Protein AF-A0A7W0QZD6-F1 (afdb_monomer_lite)

pLDDT: mean 83.09, std 19.54, range [37.81, 97.25]

Sequence (110 aa):
MTAAEAVIDPWIPSDVSHREWAILAARFLQLTATMRRYLVQLTTLLAPRSVDVADGTLRQLARWLTDTTAVTTVADIGRSDIEDYKVWLAAQPGSKAPTLAKARSGNGCG

Foldseek 3Di:
DDDPPPPQPQQDDDPVLVVLLVVLCVQQVQASVVLVVVLVVVSVVDRNVVSRVSSVVSSLLSVCCVVPHPDRHPVPDDPVSVVVSVVVLVPDPPSPDPPPPPPPPPDDDD

Radius of gyration: 18.84 Å; chains: 1; bounding box: 47×59×39 Å

Secondary structure (DSSP, 8-state):
--------------HHHHHHHHHHHTT-HHHHHHHHHHHHHHTTTS-HHHHHHHHHHHHHHHHHHHHH----SGGG--HHHHHHHHHHHHHSTT----------------

Structure (mmCIF, N/CA/C/O backbone):
data_AF-A0A7W0QZD6-F1
#
_entry.id   AF-A0A7W0QZD6-F1
#
loop_
_atom_site.group_PDB
_atom_site.id
_atom_site.type_symbol
_atom_site.label_atom_id
_atom_site.label_alt_id
_atom_site.label_comp_id
_atom_site.label_asym_id
_atom_site.label_entity_id
_atom_site.label_seq_id
_atom_site.pdbx_PDB_ins_code
_atom_site.Cartn_x
_atom_site.Cartn_y
_atom_site.Cartn_z
_atom_site.occupancy
_atom_site.B_iso_or_equiv
_atom_site.auth_seq_id
_atom_site.auth_comp_id
_atom_site.auth_asym_id
_atom_site.auth_atom_id
_atom_site.pdbx_PDB_model_num
ATOM 1 N N . MET A 1 1 ? 39.124 -3.776 -23.904 1.00 37.94 1 MET A N 1
ATOM 2 C CA . MET A 1 1 ? 38.157 -4.284 -22.907 1.00 37.94 1 MET A CA 1
ATOM 3 C C . MET A 1 1 ? 36.925 -3.402 -22.977 1.00 37.94 1 MET A C 1
ATOM 5 O O . MET A 1 1 ? 36.911 -2.347 -22.363 1.00 37.94 1 MET A O 1
ATOM 9 N N . THR A 1 2 ? 35.945 -3.781 -23.795 1.00 37.81 2 THR A N 1
ATOM 10 C CA . THR A 1 2 ? 34.672 -3.060 -23.901 1.00 37.81 2 THR A CA 1
ATOM 11 C C . THR A 1 2 ? 33.722 -3.711 -22.911 1.00 37.81 2 THR A C 1
ATOM 13 O O . THR A 1 2 ? 33.293 -4.842 -23.129 1.00 37.81 2 THR A O 1
ATOM 16 N N . ALA A 1 3 ? 33.469 -3.047 -21.784 1.00 45.03 3 ALA A N 1
ATOM 17 C CA . ALA A 1 3 ? 32.351 -3.421 -20.935 1.00 45.03 3 ALA A CA 1
ATOM 18 C C . ALA A 1 3 ? 31.087 -3.182 -21.764 1.00 45.03 3 ALA A C 1
ATOM 20 O O . ALA A 1 3 ? 30.851 -2.061 -22.209 1.00 45.03 3 ALA A O 1
ATOM 21 N N . ALA A 1 4 ? 30.339 -4.248 -22.044 1.00 49.06 4 ALA A N 1
ATOM 22 C CA . ALA A 1 4 ? 29.004 -4.123 -22.593 1.00 49.06 4 ALA A CA 1
ATOM 23 C C . ALA A 1 4 ? 28.211 -3.244 -21.623 1.00 49.06 4 ALA A C 1
ATOM 25 O O . ALA A 1 4 ? 27.981 -3.633 -20.478 1.00 49.06 4 ALA A O 1
ATOM 26 N N . GLU A 1 5 ? 27.890 -2.034 -22.066 1.00 49.03 5 GLU A N 1
ATOM 27 C CA . GLU A 1 5 ? 26.980 -1.129 -21.389 1.00 49.03 5 GLU A CA 1
ATOM 28 C C . GLU A 1 5 ? 25.669 -1.897 -21.236 1.00 49.03 5 GLU A C 1
ATOM 30 O O . GLU A 1 5 ? 24.974 -2.172 -22.215 1.00 49.03 5 GLU A O 1
ATOM 35 N N . ALA A 1 6 ? 25.416 -2.398 -20.025 1.00 59.38 6 ALA A N 1
ATOM 36 C CA . ALA A 1 6 ? 24.182 -3.093 -19.728 1.00 59.38 6 ALA A CA 1
ATOM 37 C C . ALA A 1 6 ? 23.065 -2.106 -20.048 1.00 59.38 6 ALA A C 1
ATOM 39 O O . ALA A 1 6 ? 22.981 -1.057 -19.416 1.00 59.38 6 ALA A O 1
ATOM 40 N N . VAL A 1 7 ? 22.264 -2.410 -21.068 1.00 57.03 7 VAL A N 1
ATOM 41 C CA . VAL A 1 7 ? 21.071 -1.637 -21.401 1.00 57.03 7 VAL A CA 1
ATOM 42 C C . VAL A 1 7 ? 20.209 -1.638 -20.144 1.00 57.03 7 VAL A C 1
ATOM 44 O O . VAL A 1 7 ? 19.626 -2.661 -19.782 1.00 57.03 7 VAL A O 1
ATOM 47 N N . ILE A 1 8 ? 20.227 -0.521 -19.418 1.00 63.03 8 ILE A N 1
ATOM 48 C CA . ILE A 1 8 ? 19.462 -0.354 -18.190 1.00 63.03 8 ILE A CA 1
ATOM 49 C C . ILE A 1 8 ? 18.041 -0.074 -18.652 1.00 63.03 8 ILE A C 1
ATOM 51 O O . ILE A 1 8 ? 17.677 1.074 -18.888 1.00 63.03 8 ILE A O 1
ATOM 55 N N . ASP A 1 9 ? 17.273 -1.137 -18.880 1.00 70.25 9 ASP A N 1
ATOM 56 C CA . ASP A 1 9 ? 15.852 -0.998 -19.163 1.00 70.25 9 ASP A CA 1
ATOM 57 C C . ASP A 1 9 ? 15.207 -0.322 -17.944 1.00 70.25 9 ASP A C 1
ATOM 59 O O . ASP A 1 9 ? 15.300 -0.855 -16.831 1.00 70.25 9 ASP A O 1
ATOM 63 N N . PRO A 1 10 ? 14.664 0.896 -18.084 1.00 80.94 10 PRO A N 1
ATOM 64 C CA . PRO A 1 10 ? 14.091 1.596 -16.953 1.00 80.94 10 PRO A CA 1
ATOM 65 C C . PRO A 1 10 ? 12.853 0.836 -16.486 1.00 80.94 10 PRO A C 1
ATOM 67 O O . PRO A 1 10 ? 12.001 0.452 -17.283 1.00 80.94 10 PRO A O 1
ATOM 70 N N . TRP A 1 11 ? 12.721 0.648 -15.175 1.00 90.38 11 TRP A N 1
ATOM 71 C CA . TRP A 1 11 ? 11.486 0.106 -14.626 1.00 90.38 11 TRP A CA 1
ATOM 72 C C . TRP A 1 11 ? 10.328 1.086 -14.866 1.00 90.38 11 TRP A C 1
ATOM 74 O O . TRP A 1 11 ? 10.364 2.227 -14.397 1.00 90.38 11 TRP A O 1
ATOM 84 N N . ILE A 1 12 ? 9.299 0.629 -15.581 1.00 90.06 12 ILE A N 1
ATOM 85 C CA . ILE A 1 12 ? 8.088 1.396 -15.881 1.00 90.06 12 ILE A CA 1
A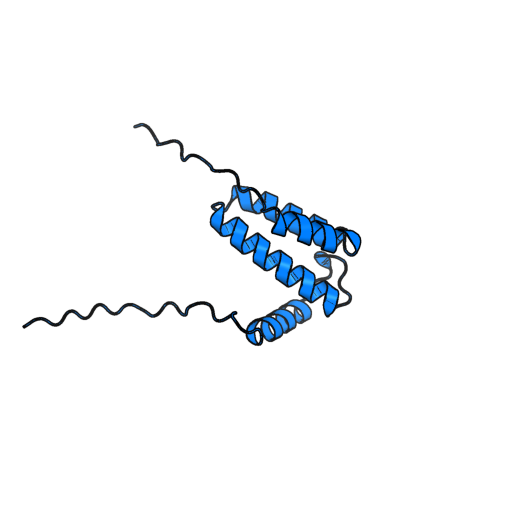TOM 86 C C . ILE A 1 12 ? 6.893 0.676 -15.236 1.00 90.06 12 ILE A C 1
ATOM 88 O O . ILE A 1 12 ? 6.612 -0.468 -15.596 1.00 90.06 12 ILE A O 1
ATOM 92 N N . PRO A 1 13 ? 6.156 1.321 -14.309 1.00 90.06 13 PRO A N 1
ATOM 93 C CA . PRO A 1 13 ? 4.949 0.736 -13.738 1.00 90.06 13 PRO A CA 1
ATOM 94 C C . PRO A 1 13 ? 3.901 0.450 -14.820 1.00 90.06 13 PRO A C 1
ATOM 96 O O . PRO A 1 13 ? 3.629 1.302 -15.663 1.00 90.06 13 PRO A O 1
ATOM 99 N N . SER A 1 14 ? 3.251 -0.713 -14.747 1.00 93.00 14 SER A N 1
ATOM 100 C CA . SER A 1 14 ? 2.107 -1.027 -15.615 1.00 93.00 14 SER A CA 1
ATOM 101 C C . SER A 1 14 ? 0.902 -0.111 -15.355 1.00 93.00 14 SER A C 1
ATOM 103 O O . SER A 1 14 ? 0.738 0.416 -14.251 1.00 93.00 14 SER A O 1
ATOM 105 N N . ASP A 1 15 ? -0.013 -0.003 -16.324 1.00 95.12 15 ASP A N 1
ATOM 106 C CA . ASP A 1 15 ? -1.269 0.752 -16.171 1.00 95.12 15 ASP A CA 1
ATOM 107 C C . ASP A 1 15 ? -2.105 0.278 -14.975 1.00 95.12 15 ASP A C 1
ATOM 109 O O . ASP A 1 15 ? -2.732 1.076 -14.274 1.00 95.12 15 ASP A O 1
ATOM 113 N N . VAL A 1 16 ? -2.081 -1.031 -14.700 1.00 94.50 16 VAL A N 1
ATOM 114 C CA . VAL A 1 16 ? -2.750 -1.619 -13.534 1.00 94.50 16 VAL A CA 1
ATOM 115 C C . VAL A 1 16 ? -2.114 -1.107 -12.244 1.00 94.50 16 VAL A C 1
ATOM 117 O O . VAL A 1 16 ? -2.835 -0.640 -11.363 1.00 94.50 16 VAL A O 1
ATOM 120 N N . SER A 1 17 ? -0.779 -1.131 -12.143 1.00 95.19 17 SER A N 1
ATOM 121 C CA . SER A 1 17 ? -0.068 -0.561 -10.990 1.00 95.19 17 SER A CA 1
ATOM 122 C C . SER A 1 17 ? -0.402 0.923 -10.821 1.00 95.19 17 SER A C 1
ATOM 124 O O . SER A 1 17 ? -0.784 1.357 -9.731 1.00 95.19 17 SER A O 1
ATOM 126 N N . HIS A 1 18 ? -0.363 1.690 -11.913 1.00 95.25 18 HIS A N 1
ATOM 127 C CA . HIS A 1 18 ? -0.674 3.116 -11.897 1.00 95.25 18 HIS A CA 1
ATOM 128 C C . HIS A 1 18 ? -2.082 3.390 -11.352 1.00 95.25 18 HIS A C 1
ATOM 130 O O . HIS A 1 18 ? -2.254 4.221 -10.454 1.00 95.25 18 HIS A O 1
ATOM 136 N N . ARG A 1 19 ? -3.092 2.676 -11.861 1.00 96.88 19 ARG A N 1
ATOM 137 C CA . ARG A 1 19 ? -4.490 2.832 -11.443 1.00 96.88 19 ARG A CA 1
ATOM 138 C C . ARG A 1 19 ? -4.690 2.480 -9.973 1.00 96.88 19 ARG A C 1
ATOM 140 O O . ARG A 1 19 ? -5.395 3.193 -9.263 1.00 96.88 19 ARG A O 1
ATOM 147 N N . GLU A 1 20 ? -4.087 1.397 -9.504 1.00 96.06 20 GLU A N 1
ATOM 148 C CA . GLU A 1 20 ? -4.219 0.975 -8.110 1.00 96.06 20 GLU A CA 1
ATOM 149 C C . GLU A 1 20 ? -3.577 1.969 -7.147 1.00 96.06 20 GLU A C 1
ATOM 151 O O . GLU A 1 20 ? -4.188 2.334 -6.142 1.00 96.06 20 GLU A O 1
ATOM 15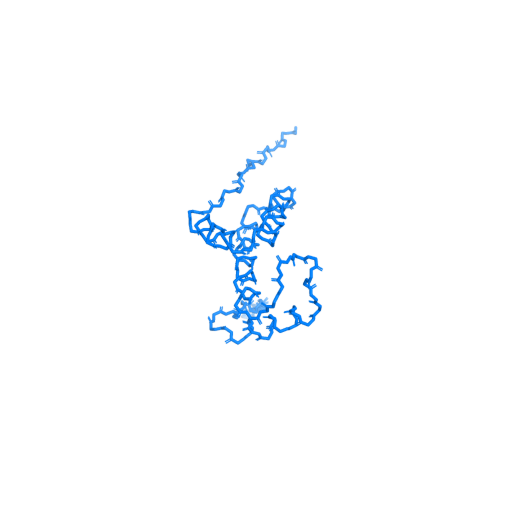6 N N . TRP A 1 21 ? -2.393 2.480 -7.487 1.00 96.69 21 TRP A N 1
ATOM 157 C CA . TRP A 1 21 ? -1.766 3.539 -6.709 1.00 96.69 21 TRP A CA 1
ATOM 158 C C . TRP A 1 21 ? -2.600 4.819 -6.686 1.00 96.69 21 TRP A C 1
ATOM 160 O O . TRP A 1 21 ? -2.632 5.486 -5.656 1.00 96.69 21 TRP A O 1
ATOM 170 N N . ALA A 1 22 ? -3.293 5.163 -7.773 1.00 96.06 22 ALA A N 1
ATOM 171 C CA . ALA A 1 22 ? -4.202 6.309 -7.791 1.00 96.06 22 ALA A CA 1
ATOM 172 C C . ALA A 1 22 ? -5.404 6.110 -6.848 1.00 96.06 22 ALA A C 1
ATOM 174 O O . ALA A 1 22 ? -5.759 7.024 -6.104 1.00 96.06 22 ALA A O 1
ATOM 175 N N . ILE A 1 23 ? -5.989 4.907 -6.823 1.00 95.56 23 ILE A N 1
ATOM 176 C CA . ILE A 1 23 ? -7.095 4.560 -5.913 1.00 95.56 23 ILE A CA 1
ATOM 177 C C . ILE A 1 23 ? -6.646 4.650 -4.447 1.00 95.56 23 ILE A C 1
ATOM 179 O O . ILE A 1 23 ? -7.354 5.230 -3.625 1.00 95.56 23 ILE A O 1
ATOM 183 N N . LEU A 1 24 ? -5.463 4.121 -4.122 1.00 94.94 24 LEU A N 1
ATOM 184 C CA . LEU A 1 24 ? -4.896 4.182 -2.770 1.00 94.94 24 LEU A CA 1
ATOM 185 C C . LEU A 1 24 ? -4.544 5.621 -2.361 1.00 94.94 24 LEU A C 1
ATOM 187 O O . LEU A 1 24 ? -4.884 6.056 -1.258 1.00 94.94 24 LEU A O 1
ATOM 191 N N . ALA A 1 25 ? -3.929 6.392 -3.263 1.00 95.06 25 ALA A N 1
ATOM 192 C CA . ALA A 1 25 ? -3.526 7.775 -3.008 1.00 95.06 25 ALA A CA 1
ATOM 193 C C . ALA A 1 25 ? -4.711 8.703 -2.711 1.00 95.06 25 ALA A C 1
ATOM 195 O O . ALA A 1 25 ? -4.552 9.651 -1.946 1.00 95.06 25 ALA A O 1
ATOM 196 N N . ALA A 1 26 ? -5.892 8.418 -3.268 1.00 94.19 26 ALA A N 1
ATOM 197 C CA . ALA A 1 26 ? -7.100 9.203 -3.023 1.00 94.19 26 ALA A CA 1
ATOM 198 C C . ALA A 1 26 ? -7.551 9.185 -1.551 1.00 94.19 26 ALA A C 1
ATOM 200 O O . ALA A 1 26 ? -8.270 10.085 -1.124 1.00 94.19 26 ALA A O 1
ATOM 201 N N . ARG A 1 27 ? -7.146 8.169 -0.778 1.00 88.06 27 ARG A N 1
ATOM 202 C CA . ARG A 1 27 ? -7.534 8.002 0.633 1.00 88.06 27 ARG A CA 1
ATOM 203 C C . ARG A 1 27 ? -6.347 8.079 1.591 1.00 88.06 27 ARG A C 1
ATOM 205 O O . ARG A 1 27 ? -6.491 8.582 2.697 1.00 88.06 27 ARG A O 1
ATOM 212 N N . PHE A 1 28 ? -5.172 7.624 1.156 1.00 91.88 28 PHE A N 1
ATOM 213 C CA . PHE A 1 28 ? -3.983 7.470 1.996 1.00 91.88 28 PHE A CA 1
ATOM 214 C C . PHE A 1 28 ? -2.756 8.060 1.298 1.00 91.88 28 PHE A C 1
ATOM 216 O O . PHE A 1 28 ? -1.799 7.357 0.952 1.00 91.88 28 PHE A O 1
ATOM 223 N N . LEU A 1 29 ? -2.807 9.374 1.055 1.00 92.12 29 LEU A N 1
ATOM 224 C CA . LEU A 1 29 ? -1.793 10.106 0.296 1.00 92.12 29 LEU A CA 1
ATOM 225 C C . LEU A 1 29 ? -0.389 9.930 0.886 1.00 92.12 29 LEU A C 1
ATOM 227 O O . LEU A 1 29 ? 0.551 9.653 0.146 1.00 92.12 29 LEU A O 1
ATOM 231 N N . GLN A 1 30 ? -0.241 10.054 2.208 1.00 94.44 30 GLN A N 1
ATOM 232 C CA . GLN A 1 30 ? 1.071 10.020 2.857 1.00 94.44 30 GLN A CA 1
ATOM 233 C C . GLN A 1 30 ? 1.707 8.622 2.827 1.00 94.44 30 GLN A C 1
ATOM 235 O O . GLN A 1 30 ? 2.889 8.491 2.485 1.00 94.44 30 GLN A O 1
ATOM 240 N N . LEU A 1 31 ? 0.925 7.578 3.122 1.00 94.31 31 LEU A N 1
ATOM 241 C CA . LEU A 1 31 ? 1.340 6.180 2.978 1.00 94.31 31 LEU A CA 1
ATOM 242 C C . LEU A 1 31 ? 1.791 5.896 1.536 1.00 94.31 31 LEU A C 1
ATOM 244 O O . LEU A 1 31 ? 2.923 5.468 1.298 1.00 94.31 31 LEU A O 1
ATOM 248 N N . THR A 1 32 ? 0.929 6.225 0.571 1.00 95.88 32 THR A N 1
ATOM 249 C CA . THR A 1 32 ? 1.147 5.950 -0.854 1.00 95.88 32 THR A CA 1
ATOM 250 C C . THR A 1 32 ? 2.351 6.708 -1.410 1.00 95.88 32 THR A C 1
ATOM 252 O O . THR A 1 32 ? 3.189 6.123 -2.096 1.00 95.88 32 THR A O 1
ATOM 255 N N . ALA A 1 33 ? 2.488 7.998 -1.097 1.00 95.88 33 ALA A N 1
ATOM 256 C CA . ALA A 1 33 ? 3.616 8.812 -1.546 1.00 95.88 33 ALA A CA 1
ATOM 257 C C . ALA A 1 33 ? 4.952 8.253 -1.041 1.00 95.88 33 ALA A C 1
ATOM 259 O O . ALA A 1 33 ? 5.927 8.192 -1.791 1.00 95.88 33 ALA A O 1
ATOM 260 N N . THR A 1 34 ? 4.988 7.790 0.210 1.00 97.25 34 THR A N 1
ATOM 261 C CA . THR A 1 34 ? 6.203 7.222 0.801 1.00 97.25 34 THR A CA 1
ATOM 262 C C . THR A 1 34 ? 6.585 5.901 0.135 1.00 97.25 34 THR A C 1
ATOM 264 O O . THR A 1 34 ? 7.738 5.738 -0.265 1.00 97.25 34 THR A O 1
ATOM 267 N N . MET A 1 35 ? 5.628 4.988 -0.061 1.00 96.88 35 MET A N 1
ATOM 268 C CA . MET A 1 35 ? 5.878 3.707 -0.736 1.00 96.88 35 MET A CA 1
ATOM 269 C C . MET A 1 35 ? 6.307 3.895 -2.196 1.00 96.88 35 MET A C 1
ATOM 271 O O . MET A 1 35 ? 7.262 3.263 -2.645 1.00 96.88 35 MET A O 1
ATOM 275 N N . ARG A 1 36 ? 5.679 4.820 -2.933 1.00 95.56 36 ARG A N 1
ATOM 276 C CA . ARG A 1 36 ? 6.074 5.130 -4.318 1.00 95.56 36 ARG A CA 1
ATOM 277 C C . ARG A 1 36 ? 7.468 5.744 -4.398 1.00 95.56 36 ARG A C 1
ATOM 279 O O . ARG A 1 36 ? 8.242 5.373 -5.275 1.00 95.56 36 ARG A O 1
ATOM 286 N N . ARG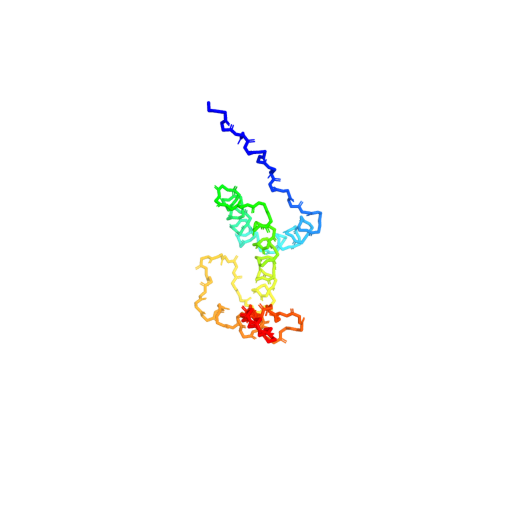 A 1 37 ? 7.825 6.634 -3.466 1.00 95.81 37 ARG A N 1
ATOM 287 C CA . ARG A 1 37 ? 9.193 7.167 -3.372 1.00 95.81 37 ARG A CA 1
ATOM 288 C C . ARG A 1 37 ? 10.205 6.055 -3.096 1.00 95.81 37 ARG A C 1
ATOM 290 O O . ARG A 1 37 ? 11.300 6.092 -3.644 1.00 95.81 37 ARG A O 1
ATOM 297 N N . TYR A 1 38 ? 9.842 5.071 -2.276 1.00 96.00 38 TYR A N 1
ATOM 298 C CA . TYR A 1 38 ? 10.692 3.913 -2.016 1.00 96.00 38 TYR A CA 1
ATOM 299 C C . TYR A 1 38 ? 10.896 3.046 -3.270 1.00 96.00 38 TYR A C 1
ATOM 301 O O . TYR A 1 38 ? 12.028 2.668 -3.551 1.00 96.00 38 TYR A O 1
ATOM 309 N N . LEU A 1 39 ? 9.861 2.825 -4.091 1.00 95.69 39 LEU A N 1
ATOM 310 C CA . LEU A 1 39 ? 10.010 2.122 -5.377 1.00 95.69 39 LEU A CA 1
ATOM 311 C C . LEU A 1 39 ? 10.994 2.824 -6.320 1.00 95.69 39 LEU A C 1
ATOM 313 O O . LEU A 1 39 ? 11.850 2.162 -6.896 1.00 95.69 39 LEU A O 1
ATOM 317 N N . VAL A 1 40 ? 10.936 4.157 -6.415 1.00 94.69 40 VAL A N 1
ATOM 318 C CA . VAL A 1 40 ? 11.907 4.944 -7.201 1.00 94.69 40 VAL A CA 1
ATOM 319 C C . VAL A 1 40 ? 13.335 4.772 -6.673 1.00 94.69 40 VAL A C 1
ATOM 321 O O . VAL A 1 40 ? 14.276 4.721 -7.451 1.00 94.69 40 VAL A O 1
ATOM 324 N N . GLN A 1 41 ? 13.530 4.643 -5.359 1.00 94.81 41 GLN A N 1
ATOM 325 C CA . GLN A 1 41 ? 14.863 4.361 -4.816 1.00 94.81 41 GLN A CA 1
ATOM 326 C C . GLN A 1 41 ? 15.336 2.951 -5.191 1.00 94.81 41 GLN A C 1
ATOM 328 O O . GLN A 1 41 ? 16.501 2.766 -5.549 1.00 94.81 41 GLN A O 1
ATOM 333 N N . LEU A 1 42 ? 14.436 1.964 -5.166 1.00 95.00 42 LEU A N 1
ATOM 334 C CA . LEU A 1 42 ? 14.757 0.580 -5.514 1.00 95.00 42 LEU A CA 1
ATOM 335 C C . LEU A 1 42 ? 15.228 0.417 -6.962 1.00 95.00 42 LEU A C 1
ATOM 337 O O . LEU A 1 42 ? 16.042 -0.471 -7.210 1.00 95.00 42 LEU A O 1
ATOM 341 N N . THR A 1 43 ? 14.819 1.283 -7.897 1.00 93.75 43 THR A N 1
ATOM 342 C CA . THR A 1 43 ? 15.308 1.224 -9.290 1.00 93.75 43 THR A CA 1
ATOM 343 C C . THR A 1 43 ? 16.809 1.482 -9.417 1.00 93.75 43 THR A C 1
ATOM 345 O O . THR A 1 43 ? 17.389 1.172 -10.450 1.00 93.75 43 THR A O 1
ATOM 348 N N . THR A 1 44 ? 17.451 2.051 -8.391 1.00 93.75 44 THR A N 1
ATOM 349 C CA . THR A 1 44 ? 18.906 2.278 -8.374 1.00 93.75 44 THR A CA 1
ATOM 350 C C . THR A 1 44 ? 19.693 1.083 -7.831 1.00 93.75 44 THR A C 1
ATOM 352 O O . THR A 1 44 ? 20.906 1.014 -8.009 1.00 93.75 44 THR A O 1
ATOM 355 N N . LEU A 1 45 ? 19.010 0.141 -7.171 1.00 92.12 45 LEU A N 1
ATOM 356 C CA . LEU A 1 45 ? 19.620 -0.987 -6.459 1.00 92.12 45 LEU A CA 1
ATOM 357 C C . LEU A 1 45 ? 19.270 -2.343 -7.077 1.00 92.12 45 LEU A C 1
ATOM 359 O O . LEU A 1 45 ? 20.017 -3.307 -6.917 1.00 92.12 45 LEU A O 1
ATOM 363 N N . LEU A 1 46 ? 18.113 -2.443 -7.729 1.00 91.12 46 LEU A N 1
ATOM 364 C CA . LEU A 1 46 ? 17.524 -3.699 -8.171 1.00 91.12 46 LEU A CA 1
ATOM 365 C C . LEU A 1 46 ? 17.276 -3.704 -9.679 1.00 91.12 46 LEU A C 1
ATOM 367 O O . LEU A 1 46 ? 16.980 -2.679 -10.286 1.00 91.12 46 LEU A O 1
ATOM 371 N N . ALA A 1 47 ? 17.321 -4.900 -10.270 1.00 91.25 47 ALA A N 1
ATOM 372 C CA . ALA A 1 47 ? 16.866 -5.108 -11.640 1.00 91.25 47 ALA A CA 1
ATOM 373 C C . ALA A 1 47 ? 15.354 -4.809 -11.767 1.00 91.25 47 ALA A C 1
ATOM 375 O O . ALA A 1 47 ? 14.611 -5.085 -10.817 1.00 91.25 47 ALA A O 1
ATOM 376 N N . PRO A 1 48 ? 14.861 -4.356 -12.937 1.00 91.19 48 PRO A N 1
ATOM 377 C CA . PRO A 1 48 ? 13.460 -3.957 -13.131 1.00 91.19 48 PRO A CA 1
ATOM 378 C C . PRO A 1 48 ? 12.443 -5.009 -12.688 1.00 91.19 48 PRO A C 1
ATOM 380 O O . PRO A 1 48 ? 11.489 -4.700 -11.981 1.00 91.19 48 PRO A O 1
ATOM 383 N N . ARG A 1 49 ? 12.711 -6.286 -12.986 1.00 90.50 49 ARG A N 1
ATOM 384 C CA . ARG A 1 49 ? 11.850 -7.405 -12.582 1.00 90.50 49 ARG A CA 1
ATOM 385 C C . ARG A 1 49 ? 11.700 -7.534 -11.062 1.00 90.50 49 ARG A C 1
ATOM 387 O O . ARG A 1 49 ? 10.651 -7.946 -10.579 1.00 90.50 49 ARG A O 1
ATOM 394 N N . SER A 1 50 ? 12.739 -7.208 -10.298 1.00 93.44 50 SER A N 1
ATOM 395 C CA . SER A 1 50 ? 12.669 -7.200 -8.834 1.00 93.44 50 SER A CA 1
ATOM 396 C C . SER A 1 50 ? 11.885 -5.991 -8.321 1.00 93.44 50 SER A C 1
ATOM 398 O O . SER A 1 50 ? 11.180 -6.111 -7.320 1.00 93.44 50 SER A O 1
ATOM 400 N N . VAL A 1 51 ? 11.956 -4.851 -9.018 1.00 95.69 51 VAL A N 1
ATOM 401 C CA . VAL A 1 51 ? 11.131 -3.674 -8.709 1.00 95.69 51 VAL A CA 1
ATOM 402 C C . VAL A 1 51 ? 9.651 -3.951 -9.000 1.00 95.69 51 VAL A C 1
ATOM 404 O O . VAL A 1 51 ? 8.815 -3.584 -8.184 1.00 95.69 51 VAL A O 1
ATOM 407 N N . ASP A 1 52 ? 9.312 -4.693 -10.061 1.00 93.81 52 ASP A N 1
ATOM 408 C CA . ASP A 1 52 ? 7.931 -5.138 -10.332 1.00 93.81 52 ASP A CA 1
ATOM 409 C C . ASP A 1 52 ? 7.348 -5.990 -9.197 1.00 93.81 52 ASP A C 1
ATOM 411 O O . ASP A 1 52 ? 6.204 -5.806 -8.774 1.00 93.81 52 ASP A O 1
ATOM 415 N N . VAL A 1 53 ? 8.142 -6.929 -8.676 1.00 94.56 53 VAL A N 1
ATOM 416 C CA . VAL A 1 53 ? 7.734 -7.759 -7.534 1.00 94.56 53 VAL A CA 1
ATOM 417 C C . VAL A 1 53 ? 7.563 -6.900 -6.279 1.00 94.56 53 VAL A C 1
ATOM 419 O O . VAL A 1 53 ? 6.597 -7.087 -5.532 1.00 94.56 53 VAL A O 1
ATOM 422 N N . ALA A 1 54 ? 8.460 -5.935 -6.054 1.00 96.19 54 ALA A N 1
ATOM 423 C CA . ALA A 1 54 ? 8.345 -4.992 -4.947 1.00 96.19 54 ALA A CA 1
ATOM 424 C C . ALA A 1 54 ? 7.092 -4.109 -5.076 1.00 96.19 54 ALA A C 1
ATOM 426 O O . ALA A 1 54 ? 6.375 -3.937 -4.093 1.00 96.19 54 ALA A O 1
ATOM 427 N N . ASP A 1 55 ? 6.776 -3.614 -6.274 1.00 96.38 55 ASP A N 1
ATOM 428 C CA . ASP A 1 55 ? 5.564 -2.842 -6.559 1.00 96.38 55 ASP A CA 1
ATOM 429 C C . ASP A 1 55 ? 4.298 -3.631 -6.218 1.00 96.38 55 ASP A C 1
ATOM 431 O O . ASP A 1 55 ? 3.453 -3.147 -5.463 1.00 96.38 55 ASP A O 1
ATOM 435 N N . GLY A 1 56 ? 4.187 -4.869 -6.706 1.00 95.81 56 GLY A N 1
ATOM 436 C CA . GLY A 1 56 ? 3.052 -5.737 -6.388 1.00 95.81 56 GLY A CA 1
ATOM 437 C C . GLY A 1 56 ? 2.916 -6.004 -4.888 1.00 95.81 56 GLY A C 1
ATOM 438 O O . GLY A 1 56 ? 1.815 -5.920 -4.341 1.00 95.81 56 GLY A O 1
ATOM 439 N N . THR A 1 57 ? 4.039 -6.254 -4.212 1.00 95.62 57 THR A N 1
ATOM 440 C CA . THR A 1 57 ? 4.069 -6.503 -2.764 1.00 95.62 57 THR A CA 1
ATOM 441 C C . THR A 1 57 ? 3.638 -5.270 -1.970 1.00 95.62 57 THR A C 1
ATOM 443 O O . THR A 1 57 ? 2.816 -5.380 -1.062 1.00 95.62 57 THR A O 1
ATOM 446 N N . LEU A 1 58 ? 4.136 -4.080 -2.321 1.00 96.56 58 LEU A N 1
ATOM 447 C CA . LEU A 1 58 ? 3.761 -2.838 -1.642 1.00 96.56 58 LEU A CA 1
ATOM 448 C C . LEU A 1 58 ? 2.299 -2.465 -1.890 1.00 96.56 58 LEU A C 1
ATOM 450 O O . LEU A 1 58 ? 1.641 -2.005 -0.962 1.00 96.56 58 LEU A O 1
ATOM 454 N N . ARG A 1 59 ? 1.758 -2.705 -3.092 1.00 96.06 59 ARG A N 1
ATOM 455 C CA . ARG A 1 59 ? 0.322 -2.511 -3.361 1.00 96.06 59 ARG A CA 1
ATOM 456 C C . ARG A 1 59 ? -0.547 -3.448 -2.528 1.00 96.06 59 ARG A C 1
ATOM 458 O O . ARG A 1 59 ? -1.578 -3.022 -2.012 1.00 96.06 59 ARG A O 1
ATOM 465 N N . GLN A 1 60 ? -0.149 -4.712 -2.382 1.00 95.56 60 GLN A N 1
ATOM 466 C CA . GLN A 1 60 ? -0.861 -5.671 -1.535 1.00 95.56 60 GLN A CA 1
ATOM 467 C C . GLN A 1 60 ? -0.820 -5.263 -0.059 1.00 95.56 60 GLN A C 1
ATOM 469 O O . GLN A 1 60 ? -1.866 -5.237 0.588 1.00 95.56 60 GLN A O 1
ATOM 474 N N . LEU A 1 61 ? 0.356 -4.891 0.449 1.00 95.44 61 LEU A N 1
ATOM 475 C CA . LEU A 1 61 ? 0.511 -4.397 1.814 1.00 95.44 61 LEU A CA 1
ATOM 476 C C . LEU A 1 61 ? -0.325 -3.136 2.053 1.00 95.44 61 LEU A C 1
ATOM 478 O O . LEU A 1 61 ? -1.033 -3.060 3.051 1.00 95.44 61 LEU A O 1
ATOM 482 N N . ALA A 1 62 ? -0.277 -2.165 1.137 1.00 95.06 62 ALA A N 1
ATOM 483 C CA . ALA A 1 62 ? -1.048 -0.933 1.249 1.00 95.06 62 ALA A CA 1
ATOM 484 C C . ALA A 1 62 ? -2.547 -1.225 1.364 1.00 95.06 62 ALA A C 1
ATOM 486 O O . ALA A 1 62 ? -3.181 -0.717 2.276 1.00 95.06 62 ALA A O 1
ATOM 487 N N . ARG A 1 63 ? -3.099 -2.097 0.512 1.00 94.69 63 ARG A N 1
ATOM 488 C CA . ARG A 1 63 ? -4.510 -2.513 0.600 1.00 94.69 63 ARG A CA 1
ATOM 489 C C . ARG A 1 63 ? -4.854 -3.132 1.946 1.00 94.69 63 ARG A C 1
ATOM 491 O O . ARG A 1 63 ? -5.855 -2.775 2.553 1.00 94.69 63 ARG A O 1
ATOM 498 N N . TRP A 1 64 ? -4.011 -4.048 2.413 1.00 95.44 64 TRP A N 1
ATOM 499 C CA . TRP A 1 64 ? -4.246 -4.709 3.687 1.00 95.44 64 TRP A CA 1
ATOM 500 C C . TRP A 1 64 ? -4.234 -3.713 4.854 1.00 95.44 64 TRP A C 1
ATOM 502 O O . TRP A 1 64 ? -5.149 -3.736 5.678 1.00 95.44 64 TRP A O 1
ATOM 512 N N . LEU A 1 65 ? -3.258 -2.796 4.879 1.00 94.94 65 LEU A N 1
ATOM 513 C CA . LEU A 1 65 ? -3.176 -1.732 5.882 1.00 94.94 65 LEU A CA 1
ATOM 514 C C . LEU A 1 65 ? -4.430 -0.856 5.861 1.00 94.94 65 LEU A C 1
ATOM 516 O O . LEU A 1 65 ? -4.982 -0.569 6.919 1.00 94.94 65 LEU A O 1
ATOM 520 N N . THR A 1 66 ? -4.906 -0.471 4.676 1.00 91.56 66 THR A N 1
ATOM 521 C CA . THR A 1 66 ? -6.067 0.419 4.539 1.00 91.56 66 THR A CA 1
ATOM 522 C C . THR A 1 66 ? -7.395 -0.238 4.889 1.00 91.56 66 THR A C 1
ATOM 524 O O . THR A 1 66 ? -8.325 0.464 5.278 1.00 91.56 66 THR A O 1
ATOM 527 N N . ASP A 1 67 ? -7.490 -1.558 4.738 1.00 93.31 67 ASP A N 1
ATOM 528 C CA . ASP A 1 67 ? -8.711 -2.313 5.024 1.00 93.31 67 ASP A CA 1
ATOM 529 C C . ASP A 1 67 ? -8.779 -2.777 6.486 1.00 93.31 67 ASP A C 1
ATOM 531 O O . ASP A 1 67 ? -9.869 -2.916 7.039 1.00 93.31 67 ASP A O 1
ATOM 535 N N . THR A 1 68 ? -7.626 -3.026 7.114 1.00 92.31 68 THR A N 1
ATOM 536 C CA . THR A 1 68 ? -7.547 -3.763 8.390 1.00 92.31 68 THR A CA 1
ATOM 537 C C . THR A 1 68 ? -7.059 -2.905 9.557 1.00 92.31 68 THR A C 1
ATOM 539 O O . THR A 1 68 ? -7.302 -3.249 10.711 1.00 92.31 68 THR A O 1
ATOM 542 N N . THR A 1 69 ? -6.376 -1.788 9.290 1.00 91.44 69 THR A N 1
ATOM 543 C CA . THR A 1 69 ? -5.706 -0.984 10.325 1.00 91.44 69 THR A CA 1
ATOM 544 C C . THR A 1 69 ? -6.112 0.489 10.266 1.00 91.44 69 THR A C 1
ATOM 546 O O . THR A 1 69 ? -6.677 0.963 9.283 1.00 91.44 69 THR A O 1
ATOM 549 N N . ALA A 1 70 ? -5.784 1.239 11.321 1.00 89.50 70 ALA A N 1
ATOM 550 C CA . ALA A 1 70 ? -5.923 2.697 11.353 1.00 89.50 70 ALA A CA 1
ATOM 551 C C . ALA A 1 70 ? -4.643 3.438 10.905 1.00 89.50 70 ALA A C 1
ATOM 553 O O . ALA A 1 70 ? -4.549 4.657 11.058 1.00 89.50 70 ALA A O 1
ATOM 554 N N . VAL A 1 71 ? -3.642 2.720 10.383 1.00 91.50 71 VAL A N 1
ATOM 555 C CA . VAL A 1 71 ? -2.362 3.296 9.957 1.00 91.50 71 VAL A CA 1
ATOM 556 C C . VAL A 1 71 ? -2.573 4.205 8.747 1.00 91.50 71 VAL A C 1
ATOM 558 O O . VAL A 1 71 ? -3.101 3.790 7.716 1.00 91.50 71 VAL A O 1
ATOM 561 N N . THR A 1 72 ? -2.119 5.456 8.850 1.00 88.19 72 THR A N 1
ATOM 562 C CA . THR A 1 72 ? -2.243 6.448 7.764 1.00 88.19 72 THR A CA 1
ATOM 563 C C . THR A 1 72 ? -0.902 6.829 7.138 1.00 88.19 72 THR A C 1
ATOM 565 O O . THR A 1 72 ? -0.864 7.377 6.030 1.00 88.19 72 THR A O 1
ATOM 568 N N . THR A 1 73 ? 0.211 6.501 7.801 1.00 92.56 73 THR A N 1
ATOM 569 C CA . THR A 1 73 ? 1.569 6.805 7.346 1.00 92.56 73 THR A CA 1
ATOM 570 C C . THR A 1 73 ? 2.485 5.588 7.482 1.00 92.56 73 THR A C 1
ATOM 572 O O . THR A 1 73 ? 2.255 4.711 8.304 1.00 92.56 73 THR A O 1
ATOM 575 N N . VAL A 1 74 ? 3.565 5.529 6.692 1.00 93.06 74 VAL A N 1
ATOM 576 C CA . VAL A 1 74 ? 4.553 4.433 6.800 1.00 93.06 74 VAL A CA 1
ATOM 577 C C . VAL A 1 74 ? 5.261 4.434 8.161 1.00 93.06 74 VAL A C 1
ATOM 579 O O . VAL A 1 74 ? 5.679 3.381 8.627 1.00 93.06 74 VAL A O 1
ATOM 582 N N . ALA A 1 75 ? 5.394 5.601 8.799 1.00 93.44 75 ALA A N 1
ATOM 583 C CA . ALA A 1 75 ? 6.063 5.730 10.091 1.00 93.44 75 ALA A CA 1
ATOM 584 C C . ALA A 1 75 ? 5.251 5.119 11.244 1.00 93.44 75 ALA A C 1
ATOM 586 O O . ALA A 1 75 ? 5.841 4.715 12.241 1.00 93.44 75 ALA A O 1
ATOM 587 N N . ASP A 1 76 ? 3.929 5.019 11.084 1.00 94.19 76 ASP A N 1
ATOM 588 C CA . ASP A 1 76 ? 3.038 4.445 12.097 1.00 94.19 76 ASP A CA 1
ATOM 589 C C . ASP A 1 76 ? 2.949 2.916 12.005 1.00 94.19 76 ASP A C 1
ATOM 591 O O . ASP A 1 76 ? 2.312 2.298 12.852 1.00 94.19 76 ASP A O 1
ATOM 595 N N . ILE A 1 77 ? 3.567 2.298 10.989 1.00 94.19 77 ILE A N 1
ATOM 596 C CA . ILE A 1 77 ? 3.567 0.841 10.833 1.00 94.19 77 ILE A CA 1
A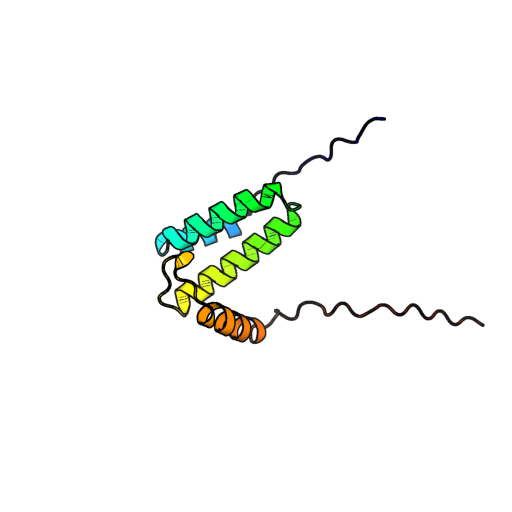TOM 597 C C . ILE A 1 77 ? 4.356 0.223 11.988 1.00 94.19 77 ILE A C 1
ATOM 599 O O . ILE A 1 77 ? 5.585 0.331 12.067 1.00 94.19 77 ILE A O 1
ATOM 603 N N . GLY A 1 78 ? 3.639 -0.455 12.876 1.00 94.69 78 GLY A N 1
ATOM 604 C CA . GLY A 1 78 ? 4.192 -1.163 14.013 1.00 94.69 78 GLY A CA 1
ATOM 605 C C . GLY A 1 78 ? 4.613 -2.590 13.676 1.00 94.69 78 GLY A C 1
ATOM 606 O O . GLY A 1 78 ? 4.357 -3.137 12.602 1.00 94.69 78 GLY A O 1
ATOM 607 N N . ARG A 1 79 ? 5.253 -3.244 14.652 1.00 94.88 79 ARG A N 1
ATOM 608 C CA . ARG A 1 79 ? 5.590 -4.671 14.547 1.00 94.88 79 ARG A CA 1
ATOM 609 C C . ARG A 1 79 ? 4.336 -5.545 14.447 1.00 94.88 79 ARG A C 1
ATOM 611 O O . ARG A 1 79 ? 4.339 -6.472 13.644 1.00 94.88 79 ARG A O 1
ATOM 618 N N . SER A 1 80 ? 3.303 -5.235 15.231 1.00 94.56 80 SER A N 1
ATOM 619 C CA . SER A 1 80 ? 2.032 -5.969 15.238 1.00 94.56 80 SER A CA 1
ATOM 620 C C . SER A 1 80 ? 1.381 -5.978 13.858 1.00 94.56 80 SER A C 1
ATOM 622 O O . SER A 1 80 ? 1.027 -7.043 13.370 1.00 94.56 80 SER A O 1
ATOM 624 N N . ASP A 1 81 ? 1.347 -4.830 13.173 1.00 95.12 81 ASP A N 1
ATOM 625 C CA . ASP A 1 81 ? 0.762 -4.730 11.831 1.00 95.12 81 ASP A CA 1
ATOM 626 C C . ASP A 1 81 ? 1.492 -5.642 10.835 1.00 95.12 81 ASP A C 1
ATOM 628 O O . ASP A 1 81 ? 0.881 -6.312 10.008 1.00 95.12 81 ASP A O 1
ATOM 632 N N . ILE A 1 82 ? 2.823 -5.718 10.929 1.00 95.19 82 ILE A N 1
ATOM 633 C CA . ILE A 1 82 ? 3.630 -6.589 10.067 1.00 95.19 82 ILE A CA 1
ATOM 634 C C . ILE A 1 82 ? 3.430 -8.074 10.397 1.00 95.19 82 ILE A C 1
ATOM 636 O O . ILE A 1 82 ? 3.475 -8.913 9.494 1.00 95.19 82 ILE A O 1
ATOM 640 N N . GLU A 1 83 ? 3.264 -8.428 11.667 1.00 96.50 83 GLU A N 1
ATOM 641 C CA . GLU A 1 83 ? 2.993 -9.805 12.092 1.00 96.50 83 GLU A CA 1
ATOM 642 C C . GLU A 1 83 ? 1.608 -10.261 11.623 1.00 96.50 83 GLU A C 1
ATOM 644 O O . GLU A 1 83 ? 1.500 -11.316 10.990 1.00 96.50 83 GLU A O 1
ATOM 649 N N . ASP A 1 84 ? 0.589 -9.425 11.803 1.00 95.94 84 ASP A N 1
ATOM 650 C CA . ASP A 1 84 ? -0.775 -9.687 11.344 1.00 95.94 84 ASP A CA 1
ATOM 651 C C . ASP A 1 84 ? -0.851 -9.756 9.815 1.00 95.94 84 ASP A C 1
ATOM 653 O O . ASP A 1 84 ? -1.470 -10.672 9.264 1.00 95.94 84 ASP A O 1
ATOM 657 N N . TYR A 1 85 ? -0.136 -8.873 9.109 1.00 95.25 85 TYR A N 1
ATOM 658 C CA . TYR A 1 85 ? -0.012 -8.936 7.654 1.00 95.25 85 TYR A CA 1
ATOM 659 C C . TYR A 1 85 ? 0.558 -10.277 7.188 1.00 95.25 85 TYR A C 1
ATOM 661 O O . TYR A 1 85 ? 0.060 -10.859 6.227 1.00 95.25 85 TYR A O 1
ATOM 669 N N . LYS A 1 86 ? 1.588 -10.808 7.859 1.00 93.75 86 LYS A N 1
ATOM 670 C CA . LYS A 1 86 ? 2.178 -12.112 7.505 1.00 93.75 86 LYS A CA 1
ATOM 671 C C . LYS A 1 86 ? 1.200 -13.261 7.728 1.00 93.75 86 LYS A C 1
ATOM 673 O O . LYS A 1 86 ? 1.148 -14.168 6.897 1.00 93.75 86 LYS A O 1
ATOM 678 N N . VAL A 1 87 ? 0.438 -13.227 8.823 1.00 95.75 87 VAL A N 1
ATOM 679 C CA . VAL A 1 87 ? -0.606 -14.223 9.110 1.00 95.75 87 VAL A CA 1
ATOM 680 C C . VAL A 1 87 ? -1.683 -14.178 8.029 1.00 95.75 87 VAL A C 1
ATOM 682 O O . VAL A 1 87 ? -2.009 -15.212 7.442 1.00 95.75 87 VAL A O 1
ATOM 685 N N . TRP A 1 88 ? -2.174 -12.982 7.704 1.00 94.38 88 TRP A N 1
ATOM 686 C CA . TRP A 1 88 ? -3.138 -12.774 6.627 1.00 94.38 88 TRP A CA 1
ATOM 687 C C . TRP A 1 88 ? -2.594 -13.243 5.269 1.00 94.38 88 TRP A C 1
ATOM 689 O O . TRP A 1 88 ? -3.272 -13.964 4.539 1.00 94.38 88 TRP A O 1
ATOM 699 N N . LEU A 1 89 ? -1.341 -12.914 4.950 1.00 93.19 89 LEU A N 1
ATOM 700 C CA . LEU A 1 89 ? -0.699 -13.282 3.689 1.00 93.19 89 LEU A CA 1
ATOM 701 C C . LEU A 1 89 ? -0.571 -14.802 3.526 1.00 93.19 89 LEU A C 1
ATOM 703 O O . LEU A 1 89 ? -0.783 -15.321 2.428 1.00 93.19 89 LEU A O 1
ATOM 707 N N . ALA A 1 90 ? -0.246 -15.514 4.609 1.00 92.06 90 ALA A N 1
ATOM 708 C CA . ALA A 1 90 ? -0.142 -16.972 4.628 1.00 92.06 90 ALA A CA 1
ATOM 709 C C . ALA A 1 90 ? -1.498 -17.671 4.441 1.00 92.06 90 ALA A C 1
ATOM 711 O O . ALA A 1 90 ? -1.544 -18.783 3.910 1.00 92.06 90 ALA A O 1
ATOM 712 N N . ALA A 1 91 ? -2.593 -17.024 4.847 1.00 91.19 91 ALA A N 1
ATOM 713 C CA . ALA A 1 91 ? -3.950 -17.523 4.650 1.00 91.19 91 ALA A CA 1
ATOM 714 C C . ALA A 1 91 ? -4.462 -17.326 3.210 1.00 91.19 91 ALA A C 1
ATOM 716 O O . ALA A 1 91 ? -5.438 -17.967 2.814 1.00 91.19 91 ALA A O 1
ATOM 717 N N . GLN A 1 92 ? -3.813 -16.470 2.413 1.00 86.44 92 GLN A N 1
ATOM 718 C CA . GLN A 1 92 ? -4.320 -16.089 1.102 1.00 86.44 92 GLN A CA 1
ATOM 719 C C . GLN A 1 92 ? -4.105 -17.198 0.049 1.00 86.44 92 GLN A C 1
ATOM 721 O O . GLN A 1 92 ? -2.984 -17.701 -0.122 1.00 86.44 92 GLN A O 1
ATOM 726 N N . PRO A 1 93 ? -5.152 -17.592 -0.702 1.00 74.62 93 PRO A N 1
ATOM 727 C CA . PRO A 1 93 ? -5.031 -18.607 -1.741 1.00 74.62 93 PR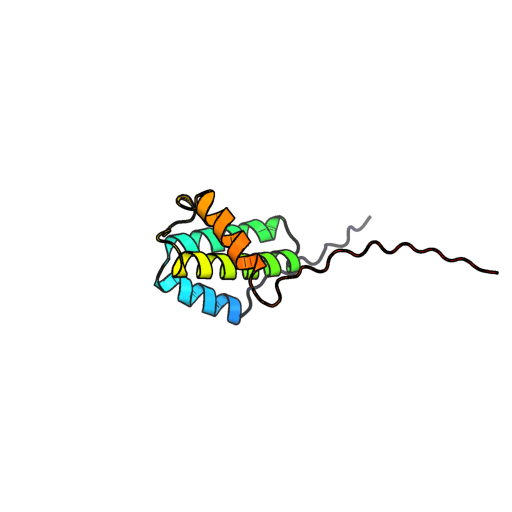O A CA 1
ATOM 728 C C . PRO A 1 93 ? -4.096 -18.112 -2.857 1.00 74.62 93 PRO A C 1
ATOM 730 O O . PRO A 1 93 ? -4.365 -17.106 -3.505 1.00 74.62 93 PRO A O 1
ATOM 733 N N . GLY A 1 94 ? -2.982 -18.822 -3.070 1.00 68.62 94 GLY A N 1
ATOM 734 C CA . GLY A 1 94 ? -1.973 -18.497 -4.092 1.00 68.62 94 GLY A CA 1
ATOM 735 C C . GLY A 1 94 ? -0.618 -18.005 -3.563 1.00 68.62 94 GLY A C 1
ATOM 736 O O . GLY A 1 94 ? 0.339 -17.981 -4.330 1.00 68.62 94 GLY A O 1
ATOM 737 N N . SER A 1 95 ? -0.477 -17.705 -2.266 1.00 56.31 95 SER A N 1
ATOM 738 C CA . SER A 1 95 ? 0.773 -17.180 -1.671 1.00 56.31 95 SER A CA 1
ATOM 739 C C . SER A 1 95 ? 1.840 -18.233 -1.340 1.00 56.31 95 SER A C 1
ATOM 741 O O . SER A 1 95 ? 2.839 -17.917 -0.692 1.00 56.31 95 SER A O 1
ATOM 743 N N . LYS A 1 96 ? 1.671 -19.497 -1.756 1.00 50.72 96 LYS A N 1
ATOM 744 C CA . LYS A 1 96 ? 2.727 -20.505 -1.592 1.00 50.72 96 LYS A CA 1
ATOM 745 C C . LYS A 1 96 ? 3.857 -20.172 -2.559 1.00 50.72 96 LYS A C 1
ATOM 747 O O . LYS A 1 96 ? 3.861 -20.635 -3.697 1.00 50.72 96 LYS A O 1
ATOM 752 N N . ALA A 1 97 ? 4.809 -19.364 -2.091 1.00 52.25 97 ALA A N 1
ATOM 753 C CA . ALA A 1 97 ? 6.119 -19.254 -2.708 1.00 52.25 97 ALA A CA 1
ATOM 754 C C . ALA A 1 97 ? 6.587 -20.678 -3.049 1.00 52.25 97 ALA A C 1
ATOM 756 O O . ALA A 1 97 ? 6.472 -21.559 -2.186 1.00 52.25 97 ALA A O 1
ATOM 757 N N . PRO A 1 98 ? 7.066 -20.944 -4.277 1.00 42.44 98 PRO A N 1
ATOM 758 C CA . PRO A 1 98 ? 7.627 -22.243 -4.571 1.00 42.44 98 PRO A CA 1
ATOM 759 C C . PRO A 1 98 ? 8.765 -22.451 -3.581 1.00 42.44 98 PRO A C 1
ATOM 761 O O . PRO A 1 98 ? 9.769 -21.737 -3.604 1.00 42.44 98 PRO A O 1
ATOM 764 N N . THR A 1 99 ? 8.588 -23.401 -2.665 1.00 43.78 99 THR A N 1
ATOM 765 C CA . THR A 1 99 ? 9.706 -23.952 -1.916 1.00 43.78 99 THR A CA 1
ATOM 766 C C . THR A 1 99 ? 10.717 -24.357 -2.976 1.00 43.78 99 THR A C 1
ATOM 768 O O . THR A 1 99 ? 10.383 -25.161 -3.847 1.00 43.78 99 THR A O 1
ATOM 771 N N . LEU A 1 100 ? 11.907 -23.750 -2.963 1.00 49.22 100 LEU A N 1
ATOM 772 C CA . LEU A 1 100 ? 13.026 -24.194 -3.786 1.00 49.22 100 LEU A CA 1
ATOM 773 C C . LEU A 1 100 ? 13.289 -25.654 -3.411 1.00 49.22 100 LEU A C 1
ATOM 775 O O . LEU A 1 100 ? 13.993 -25.954 -2.447 1.00 49.22 100 LEU A O 1
ATOM 779 N N . ALA A 1 101 ? 12.651 -26.573 -4.131 1.00 43.12 101 ALA A N 1
ATOM 780 C CA . ALA A 1 101 ? 12.920 -27.984 -4.016 1.00 43.12 101 ALA A CA 1
ATOM 781 C C . ALA A 1 101 ? 14.361 -28.161 -4.485 1.00 43.12 101 ALA A C 1
ATOM 783 O O . ALA A 1 101 ? 14.691 -27.947 -5.651 1.00 43.12 101 ALA A O 1
ATOM 784 N N . LYS A 1 102 ? 15.236 -28.481 -3.533 1.00 47.88 102 LYS A N 1
ATOM 785 C CA . LYS A 1 102 ? 16.627 -28.843 -3.774 1.00 47.88 102 LYS A CA 1
ATOM 786 C C . LYS A 1 102 ? 16.664 -29.923 -4.854 1.00 47.88 102 LYS A C 1
ATOM 788 O O . LYS A 1 102 ? 16.315 -31.071 -4.585 1.00 47.88 102 LYS A O 1
ATOM 793 N N . ALA A 1 103 ? 17.111 -29.569 -6.056 1.00 41.31 103 ALA A N 1
ATOM 794 C CA . ALA A 1 103 ? 17.438 -30.543 -7.083 1.00 41.31 103 ALA A CA 1
ATOM 795 C C . ALA A 1 103 ? 18.652 -31.348 -6.598 1.00 41.31 103 ALA A C 1
ATOM 797 O O . ALA A 1 103 ? 19.800 -30.920 -6.711 1.00 41.31 103 ALA A O 1
ATOM 79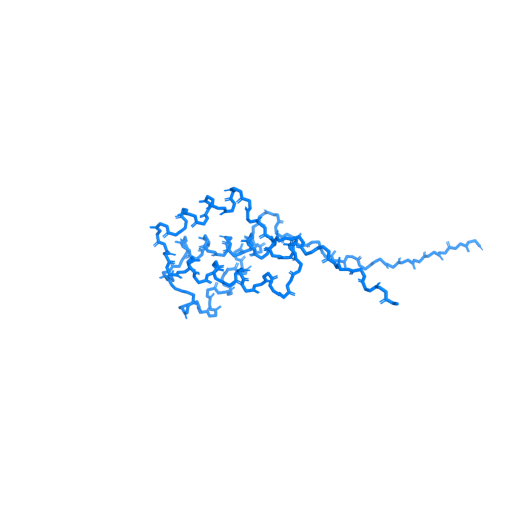8 N N . ARG A 1 104 ? 18.406 -32.515 -5.997 1.00 41.44 104 ARG A N 1
ATOM 799 C CA . ARG A 1 104 ? 19.433 -33.544 -5.845 1.00 41.44 104 ARG A CA 1
ATOM 800 C C . ARG A 1 104 ? 19.516 -34.263 -7.188 1.00 41.44 104 ARG A C 1
ATOM 802 O O . ARG A 1 104 ? 18.761 -35.197 -7.430 1.00 41.44 104 ARG A O 1
ATOM 809 N N . SER A 1 105 ? 20.421 -33.804 -8.049 1.00 46.62 105 SER A N 1
ATOM 810 C CA . SER A 1 105 ? 20.900 -34.615 -9.167 1.00 46.62 105 SER A CA 1
ATOM 811 C C . SER A 1 105 ? 21.627 -35.822 -8.576 1.00 46.62 105 SER A C 1
ATOM 813 O O . SER A 1 105 ? 22.738 -35.708 -8.066 1.00 46.62 105 SER A O 1
ATOM 815 N N . GLY A 1 106 ? 20.933 -36.954 -8.528 1.00 43.69 106 GLY A N 1
ATOM 816 C CA . GLY A 1 106 ? 21.507 -38.266 -8.281 1.00 43.69 106 GLY A CA 1
ATOM 817 C C . GLY A 1 106 ? 21.386 -39.066 -9.565 1.00 43.69 106 GLY A C 1
ATOM 818 O O . GLY A 1 106 ? 20.482 -39.884 -9.684 1.00 43.69 106 GLY A O 1
ATOM 819 N N . ASN A 1 107 ? 22.257 -38.792 -10.537 1.00 49.56 107 ASN A N 1
ATOM 820 C CA . ASN A 1 107 ? 22.429 -39.679 -11.681 1.00 49.56 107 ASN A CA 1
ATOM 821 C C . ASN A 1 107 ? 23.172 -40.929 -11.197 1.00 49.56 107 ASN A C 1
ATOM 823 O O . ASN A 1 107 ? 24.394 -40.922 -11.064 1.00 49.56 107 ASN A O 1
ATOM 827 N N . GLY A 1 108 ? 22.416 -41.985 -10.904 1.00 43.72 108 GLY A N 1
ATOM 828 C CA . GLY A 1 108 ? 22.917 -43.351 -10.955 1.00 43.72 108 GLY A CA 1
ATOM 829 C C . GLY A 1 108 ? 22.766 -43.862 -12.384 1.00 43.72 108 GLY A C 1
ATOM 830 O O . GLY A 1 108 ? 21.649 -43.926 -12.891 1.00 43.72 108 GLY A O 1
ATOM 831 N N . CYS A 1 109 ? 23.879 -44.211 -13.020 1.00 41.50 109 CYS A N 1
ATOM 832 C CA . CYS A 1 109 ? 23.893 -44.996 -14.248 1.00 41.50 109 CYS A CA 1
ATOM 833 C C . CYS A 1 109 ? 24.709 -46.263 -13.997 1.00 41.50 109 CYS A C 1
ATOM 835 O O . CYS A 1 109 ? 25.857 -46.144 -13.578 1.00 41.50 109 CYS A O 1
ATOM 837 N N . GLY A 1 110 ? 24.063 -47.402 -14.279 1.00 47.50 110 GLY A N 1
ATOM 838 C CA . GLY A 1 110 ? 24.609 -48.566 -14.992 1.00 47.50 110 GLY A CA 1
ATOM 839 C C . GLY A 1 110 ? 25.816 -49.264 -14.405 1.00 47.50 110 GLY A C 1
ATOM 840 O O . GLY A 1 110 ? 26.931 -48.758 -14.635 1.00 47.50 110 GLY A O 1
#